Protein AF-A0A0R2ZHR4-F1 (afdb_monomer)

pLDDT: mean 80.63, std 15.24, range [38.97, 95.94]

Secondary structure (DSSP, 8-state):
-------TTTS-----PPPTTHHHHHHHHHHHTTS-HHHHHHHHHHHHHHHHHHHHHHHHHHHHHHS---------

Structure (mmCIF, N/CA/C/O backbone):
data_AF-A0A0R2ZHR4-F1
#
_entry.id   AF-A0A0R2ZHR4-F1
#
loop_
_atom_site.group_PDB
_atom_site.id
_atom_site.type_symbol
_atom_site.label_atom_id
_atom_site.label_alt_id
_atom_site.label_comp_id
_atom_site.label_asym_id
_atom_site.label_entity_id
_atom_site.label_seq_id
_atom_site.pdbx_PDB_ins_code
_atom_site.Cartn_x
_atom_site.Cartn_y
_atom_site.Cartn_z
_atom_site.occupancy
_atom_site.B_iso_or_equiv
_atom_site.auth_seq_id
_atom_site.auth_comp_id
_atom_site.auth_asym_id
_atom_site.auth_atom_id
_atom_site.pdbx_PDB_model_num
ATOM 1 N N . MET A 1 1 ? -1.998 30.950 -4.848 1.00 38.97 1 MET A N 1
ATOM 2 C CA . MET A 1 1 ? -2.197 29.544 -4.442 1.00 38.97 1 MET A CA 1
ATOM 3 C C . MET A 1 1 ? -1.317 28.683 -5.330 1.00 38.97 1 MET A C 1
ATOM 5 O O . MET A 1 1 ? -1.681 28.437 -6.470 1.00 38.97 1 MET A O 1
ATOM 9 N N . THR A 1 2 ? -0.112 28.342 -4.881 1.00 40.69 2 THR A N 1
ATOM 10 C CA . THR A 1 2 ? 0.794 27.471 -5.637 1.00 40.69 2 THR A CA 1
ATOM 11 C C . THR A 1 2 ? 0.338 26.034 -5.437 1.00 40.69 2 THR A C 1
ATOM 13 O O . THR A 1 2 ? 0.483 25.463 -4.359 1.00 40.69 2 THR A O 1
ATOM 16 N N . THR A 1 3 ? -0.280 25.457 -6.464 1.00 51.66 3 THR A N 1
ATOM 17 C CA . THR A 1 3 ? -0.487 24.015 -6.550 1.00 51.66 3 THR A CA 1
ATOM 18 C C . THR A 1 3 ? 0.891 23.369 -6.518 1.00 51.66 3 THR A C 1
ATOM 20 O O . THR A 1 3 ? 1.662 23.475 -7.470 1.00 51.66 3 THR A O 1
ATOM 23 N N . ASN A 1 4 ? 1.236 22.763 -5.381 1.00 53.31 4 ASN A N 1
ATOM 24 C CA . ASN A 1 4 ? 2.455 21.984 -5.214 1.00 53.31 4 ASN A CA 1
ATOM 25 C C . ASN A 1 4 ? 2.308 20.727 -6.082 1.00 53.31 4 ASN A C 1
ATOM 27 O O . ASN A 1 4 ? 1.884 19.676 -5.602 1.00 53.31 4 ASN A O 1
ATOM 31 N N . GLN A 1 5 ? 2.542 20.889 -7.387 1.00 55.03 5 GLN A N 1
ATOM 32 C CA . GLN A 1 5 ? 2.645 19.806 -8.354 1.00 55.03 5 GLN A CA 1
ATOM 33 C C . GLN A 1 5 ? 3.641 18.817 -7.766 1.00 55.03 5 GLN A C 1
ATOM 35 O O . GLN A 1 5 ? 4.813 19.143 -7.590 1.00 55.03 5 GLN A O 1
ATOM 40 N N . TYR A 1 6 ? 3.145 17.647 -7.373 1.00 57.81 6 TYR A N 1
ATOM 41 C CA . TYR A 1 6 ? 3.952 16.585 -6.795 1.00 57.81 6 TYR A CA 1
ATOM 42 C C . TYR A 1 6 ? 4.803 16.000 -7.927 1.00 57.81 6 TYR A C 1
ATOM 44 O O . TYR A 1 6 ? 4.450 14.991 -8.537 1.00 57.81 6 TYR A O 1
ATOM 52 N N . ASP A 1 7 ? 5.877 16.698 -8.292 1.00 67.12 7 ASP A N 1
ATOM 53 C CA . ASP A 1 7 ? 6.799 16.220 -9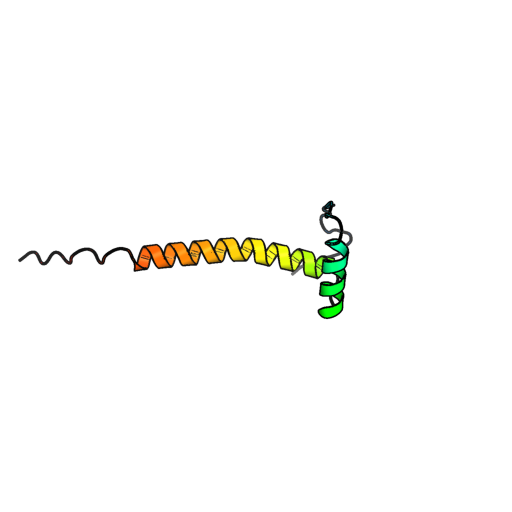.305 1.00 67.12 7 ASP A CA 1
ATOM 54 C C . ASP A 1 7 ? 7.571 15.044 -8.703 1.00 67.12 7 ASP A C 1
ATOM 56 O O . ASP A 1 7 ? 8.303 15.170 -7.720 1.00 67.12 7 ASP A O 1
ATOM 60 N N . SER A 1 8 ? 7.401 13.867 -9.304 1.00 68.69 8 SER A N 1
ATOM 61 C CA . SER A 1 8 ? 8.125 12.658 -8.904 1.00 68.69 8 SER A CA 1
ATOM 62 C C . SER A 1 8 ? 9.646 12.846 -8.984 1.00 68.69 8 SER A C 1
ATOM 64 O O . SER A 1 8 ? 10.395 12.087 -8.368 1.00 68.69 8 SER A O 1
ATOM 66 N N . ARG A 1 9 ? 10.121 13.858 -9.724 1.00 70.50 9 ARG A N 1
ATOM 67 C CA . ARG A 1 9 ? 11.538 14.228 -9.820 1.00 70.50 9 ARG A CA 1
ATOM 68 C C . ARG A 1 9 ? 12.057 14.989 -8.603 1.00 70.50 9 ARG A C 1
ATOM 70 O O . ARG A 1 9 ? 13.248 14.880 -8.326 1.00 70.50 9 ARG A O 1
ATOM 77 N N . THR A 1 10 ? 11.194 15.709 -7.886 1.00 72.50 10 THR A N 1
ATOM 78 C CA . THR A 1 10 ? 11.547 16.459 -6.668 1.00 72.50 10 THR A CA 1
ATOM 79 C C . THR A 1 10 ? 11.147 15.735 -5.384 1.00 72.50 10 THR A C 1
ATOM 81 O O . THR A 1 10 ? 11.383 16.252 -4.299 1.00 72.50 10 THR A O 1
ATOM 84 N N . ALA A 1 11 ? 10.517 14.562 -5.488 1.00 77.94 11 ALA A N 1
ATOM 85 C CA . ALA A 1 11 ? 10.112 13.772 -4.334 1.00 77.94 11 ALA A CA 1
ATOM 86 C C . ALA A 1 11 ? 11.318 13.133 -3.623 1.00 77.94 11 ALA A C 1
ATOM 88 O O . ALA A 1 11 ? 12.255 12.652 -4.271 1.00 77.94 11 ALA A O 1
ATOM 89 N N . ASP A 1 12 ? 11.250 13.076 -2.291 1.00 84.31 12 ASP A N 1
ATOM 90 C CA . ASP A 1 12 ? 12.228 12.371 -1.466 1.00 84.31 12 ASP A CA 1
ATOM 91 C C . ASP A 1 12 ? 12.268 10.883 -1.819 1.00 84.31 12 ASP A C 1
ATOM 93 O O . ASP A 1 12 ? 11.239 10.209 -1.936 1.00 84.31 12 ASP A O 1
ATOM 97 N N . LYS A 1 13 ? 13.483 10.358 -1.997 1.00 87.88 13 LYS A N 1
ATOM 98 C CA . LYS A 1 13 ? 13.711 8.970 -2.403 1.00 87.88 13 LYS A CA 1
ATOM 99 C C . LYS A 1 13 ? 14.201 8.156 -1.221 1.00 87.88 13 LYS A C 1
ATOM 101 O O . LYS A 1 13 ? 15.172 8.517 -0.565 1.00 87.88 13 LYS A O 1
ATOM 106 N N . PHE A 1 14 ? 13.575 7.006 -1.015 1.00 87.69 14 PHE A N 1
ATOM 107 C CA . PHE A 1 14 ? 13.957 6.046 0.009 1.00 87.69 14 PHE A CA 1
ATOM 108 C C . PHE A 1 14 ? 14.109 4.661 -0.624 1.00 87.69 14 PHE A C 1
ATOM 110 O O . PHE A 1 14 ? 13.178 4.154 -1.249 1.00 87.69 14 PHE A O 1
ATOM 117 N N . VAL A 1 15 ? 15.297 4.059 -0.509 1.00 91.38 15 VAL A N 1
ATOM 118 C CA . VAL A 1 15 ? 15.592 2.740 -1.091 1.00 91.38 15 VAL A CA 1
ATOM 119 C C . VAL A 1 15 ? 15.417 1.669 -0.021 1.00 91.38 15 VAL A C 1
ATOM 121 O O . VAL A 1 15 ? 16.151 1.643 0.963 1.00 91.38 15 VAL A O 1
ATOM 124 N N . VAL A 1 16 ? 14.471 0.756 -0.241 1.00 90.88 16 VAL A N 1
ATOM 125 C CA . VAL A 1 16 ? 14.160 -0.348 0.679 1.00 90.88 16 VAL A CA 1
ATOM 126 C C . VAL A 1 16 ? 14.630 -1.670 0.090 1.00 90.88 16 VAL A C 1
ATOM 128 O O . VAL A 1 16 ? 14.383 -1.962 -1.080 1.00 90.88 16 VAL A O 1
ATOM 131 N N . ARG A 1 17 ? 15.279 -2.498 0.913 1.00 95.12 17 ARG A N 1
ATOM 132 C CA . ARG A 1 17 ? 15.568 -3.895 0.573 1.00 95.12 17 ARG A CA 1
ATOM 133 C C . ARG A 1 17 ? 14.389 -4.754 1.009 1.00 95.12 17 ARG A C 1
ATOM 135 O O . ARG A 1 17 ? 14.077 -4.809 2.193 1.00 95.12 17 ARG A O 1
ATOM 142 N N . LEU A 1 18 ? 13.742 -5.397 0.045 1.00 93.62 18 LEU A N 1
ATOM 143 C CA . LEU A 1 18 ? 12.616 -6.287 0.299 1.00 93.62 18 LEU A CA 1
ATOM 144 C C . LEU A 1 18 ? 13.111 -7.739 0.398 1.00 93.62 18 LEU A C 1
ATOM 146 O O . LEU A 1 18 ? 14.053 -8.101 -0.314 1.00 93.62 18 LEU A O 1
ATOM 150 N N . PRO A 1 19 ? 12.494 -8.574 1.249 1.00 95.00 19 PRO A N 1
ATOM 151 C CA . PRO A 1 19 ? 12.708 -10.014 1.220 1.00 95.00 19 PRO A CA 1
ATOM 152 C C . PRO A 1 19 ? 12.273 -10.608 -0.128 1.00 95.00 19 PRO A C 1
ATOM 154 O O . PRO A 1 19 ? 11.518 -9.997 -0.891 1.00 95.00 19 PRO A O 1
ATOM 157 N N . ALA A 1 20 ? 12.760 -11.815 -0.420 1.00 94.88 20 ALA A N 1
ATOM 158 C CA . ALA A 1 20 ? 12.398 -12.537 -1.634 1.00 94.88 20 ALA A CA 1
ATOM 159 C C . ALA A 1 20 ? 10.869 -12.705 -1.742 1.00 94.88 20 ALA A C 1
ATOM 161 O O . ALA A 1 20 ? 10.197 -12.952 -0.746 1.00 94.88 20 ALA A O 1
ATOM 162 N N . GLY A 1 21 ? 10.325 -12.545 -2.950 1.00 94.81 21 GLY A N 1
ATOM 163 C CA . GLY A 1 21 ? 8.887 -12.673 -3.230 1.00 94.81 21 GLY A CA 1
ATOM 164 C C . GLY A 1 21 ? 8.069 -11.401 -2.988 1.00 94.81 21 GLY A C 1
ATOM 165 O O . GLY A 1 21 ? 7.254 -11.049 -3.833 1.00 94.81 21 GLY A O 1
ATOM 166 N N . LEU A 1 22 ? 8.367 -10.623 -1.940 1.00 94.06 22 LEU A N 1
ATOM 167 C CA . LEU A 1 22 ? 7.509 -9.49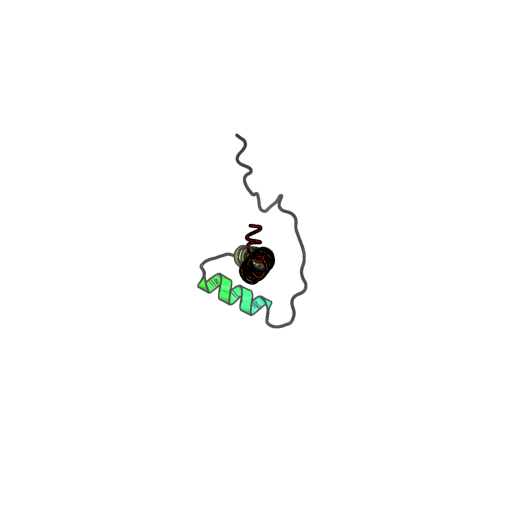7 -1.538 1.00 94.06 22 LEU A CA 1
ATOM 168 C C . LEU A 1 22 ? 7.348 -8.417 -2.622 1.00 94.06 22 LEU A C 1
ATOM 170 O O . LEU A 1 22 ? 6.296 -7.797 -2.746 1.00 94.06 22 LEU A O 1
ATOM 174 N N . ARG A 1 23 ? 8.380 -8.183 -3.440 1.00 94.56 23 ARG A N 1
ATOM 175 C CA . ARG A 1 23 ? 8.276 -7.246 -4.570 1.00 94.56 23 ARG A CA 1
ATOM 176 C C . ARG A 1 23 ? 7.240 -7.706 -5.603 1.00 94.56 23 ARG A C 1
ATOM 178 O O . ARG A 1 23 ? 6.504 -6.866 -6.109 1.00 94.56 23 ARG A O 1
ATOM 185 N N . ALA A 1 24 ? 7.202 -9.004 -5.902 1.00 95.94 24 ALA A N 1
ATOM 186 C CA . ALA A 1 24 ? 6.265 -9.573 -6.865 1.00 95.94 24 ALA A CA 1
ATOM 187 C C . ALA A 1 24 ? 4.825 -9.504 -6.336 1.00 95.94 24 ALA A C 1
ATOM 189 O O . ALA A 1 24 ? 3.914 -9.173 -7.088 1.00 95.94 24 ALA A O 1
ATOM 190 N N . ASP A 1 25 ? 4.631 -9.708 -5.030 1.00 95.00 25 ASP A N 1
ATOM 191 C CA . ASP A 1 25 ? 3.319 -9.549 -4.393 1.00 95.00 25 ASP A CA 1
ATOM 192 C C . ASP A 1 25 ? 2.813 -8.100 -4.494 1.00 95.00 25 ASP A C 1
ATOM 194 O O . ASP A 1 25 ? 1.649 -7.856 -4.817 1.00 95.00 25 ASP A O 1
ATOM 198 N N . ILE A 1 26 ? 3.700 -7.117 -4.278 1.00 94.25 26 ILE A N 1
ATOM 199 C CA . ILE A 1 26 ? 3.373 -5.690 -4.443 1.00 94.25 26 ILE A CA 1
ATOM 200 C C . ILE A 1 26 ? 3.024 -5.376 -5.902 1.00 94.25 26 ILE A C 1
ATOM 202 O O . ILE A 1 26 ? 2.097 -4.609 -6.158 1.00 94.25 26 ILE A O 1
ATOM 206 N N . GLU A 1 27 ? 3.749 -5.953 -6.859 1.00 95.19 27 GLU A N 1
ATOM 207 C CA . GLU A 1 27 ? 3.480 -5.785 -8.288 1.00 95.19 27 GLU A CA 1
ATOM 208 C C . GLU A 1 27 ? 2.116 -6.365 -8.684 1.00 95.19 27 GLU A C 1
ATOM 210 O O . GLU A 1 27 ? 1.330 -5.688 -9.347 1.00 95.19 27 GLU A O 1
ATOM 215 N N . ALA A 1 28 ? 1.782 -7.567 -8.211 1.00 95.81 28 ALA A N 1
ATOM 216 C CA . ALA A 1 28 ? 0.474 -8.174 -8.436 1.00 95.81 28 ALA A CA 1
ATOM 217 C C . ALA A 1 28 ? -0.664 -7.315 -7.854 1.00 95.81 28 ALA A C 1
ATOM 219 O O . ALA A 1 28 ? -1.662 -7.071 -8.534 1.00 95.81 28 ALA A O 1
ATOM 220 N N . ALA A 1 29 ? -0.494 -6.797 -6.633 1.00 94.25 29 ALA A N 1
ATOM 221 C CA . ALA A 1 29 ? -1.464 -5.899 -6.005 1.00 94.25 29 ALA A CA 1
ATOM 222 C C . ALA A 1 29 ? -1.613 -4.567 -6.761 1.00 94.25 29 ALA A C 1
ATOM 224 O O . ALA A 1 29 ? -2.717 -4.037 -6.879 1.00 94.25 29 ALA A O 1
ATOM 225 N N . ALA A 1 30 ? -0.512 -4.031 -7.289 1.00 95.38 30 ALA A N 1
ATOM 226 C CA . ALA A 1 30 ? -0.505 -2.815 -8.094 1.00 95.38 30 ALA A CA 1
ATOM 227 C C . ALA A 1 30 ? -1.264 -3.003 -9.415 1.00 95.38 30 ALA A C 1
ATOM 229 O O . ALA A 1 30 ? -2.111 -2.174 -9.749 1.00 95.38 30 ALA A O 1
ATOM 230 N N . ASN A 1 31 ? -1.030 -4.126 -10.100 1.00 95.25 31 ASN A N 1
ATOM 231 C CA . ASN A 1 31 ? -1.734 -4.487 -11.331 1.00 95.25 31 ASN A CA 1
ATOM 232 C C . ASN A 1 31 ? -3.235 -4.695 -11.090 1.00 95.25 31 ASN A C 1
ATOM 234 O O . ASN A 1 31 ? -4.049 -4.188 -11.851 1.00 95.25 31 ASN A O 1
ATOM 238 N N . ALA A 1 32 ? -3.614 -5.382 -10.009 1.00 93.88 32 ALA A N 1
ATOM 239 C CA . ALA A 1 32 ? -5.021 -5.608 -9.669 1.00 93.88 32 ALA A CA 1
ATOM 240 C C . ALA A 1 32 ? -5.784 -4.315 -9.318 1.00 93.88 32 ALA A C 1
ATOM 242 O O . ALA A 1 32 ? -7.008 -4.277 -9.418 1.00 93.88 32 ALA A O 1
ATOM 243 N N . ALA A 1 33 ? -5.073 -3.273 -8.881 1.00 91.50 33 ALA A N 1
ATOM 244 C CA . ALA A 1 33 ? -5.646 -1.994 -8.475 1.00 91.50 33 ALA A CA 1
ATOM 245 C C . ALA A 1 33 ? -5.466 -0.874 -9.518 1.00 91.50 33 ALA A C 1
ATOM 247 O O . ALA A 1 33 ? -5.743 0.281 -9.186 1.00 91.50 33 ALA A O 1
ATOM 248 N N . ASP A 1 34 ? -4.958 -1.184 -10.721 1.00 92.88 34 ASP A N 1
ATOM 249 C CA . ASP A 1 34 ? -4.613 -0.215 -11.777 1.00 92.88 34 ASP A CA 1
ATOM 250 C C . ASP A 1 34 ? -3.783 0.973 -11.251 1.00 92.88 34 ASP A C 1
ATOM 252 O O . ASP A 1 34 ? -4.040 2.152 -11.524 1.00 92.88 34 ASP A O 1
ATOM 256 N N . ARG A 1 35 ? -2.779 0.671 -10.420 1.00 92.25 35 ARG A N 1
ATOM 257 C CA . ARG A 1 35 ? -1.954 1.665 -9.721 1.00 92.25 35 ARG A CA 1
ATOM 258 C C . ARG A 1 35 ? -0.471 1.372 -9.858 1.00 92.25 35 ARG A C 1
ATOM 260 O O . ARG A 1 35 ? -0.053 0.249 -10.093 1.00 92.25 35 ARG A O 1
ATOM 267 N N . SER A 1 36 ? 0.360 2.396 -9.653 1.00 93.44 36 SER A N 1
ATOM 268 C CA . SER A 1 36 ? 1.808 2.185 -9.566 1.00 93.44 36 SER A CA 1
ATOM 269 C C . SER A 1 36 ? 2.173 1.447 -8.273 1.00 93.44 36 SER A C 1
ATOM 271 O O . SER A 1 36 ? 1.560 1.680 -7.226 1.00 93.44 36 SER A O 1
ATOM 273 N N . MET A 1 37 ? 3.234 0.634 -8.304 1.00 93.38 37 MET A N 1
ATOM 274 C CA . MET A 1 37 ? 3.786 0.005 -7.093 1.00 93.38 37 MET A CA 1
ATOM 275 C C . MET A 1 37 ? 4.094 1.031 -5.993 1.00 93.38 37 MET A C 1
ATOM 277 O O . MET A 1 37 ? 3.863 0.764 -4.817 1.00 93.38 37 MET A O 1
ATOM 281 N N . ASN A 1 38 ? 4.564 2.229 -6.363 1.00 91.94 38 ASN A N 1
ATOM 282 C CA . ASN A 1 38 ? 4.810 3.308 -5.407 1.00 91.94 38 ASN A CA 1
ATOM 283 C C . ASN A 1 38 ? 3.514 3.766 -4.721 1.00 91.94 38 ASN A C 1
ATOM 285 O O . ASN A 1 38 ? 3.491 3.956 -3.510 1.00 91.94 38 ASN A O 1
ATOM 289 N N . SER A 1 39 ? 2.417 3.902 -5.472 1.00 92.19 39 SER A N 1
ATOM 290 C CA . SER A 1 39 ? 1.111 4.271 -4.915 1.00 92.19 39 SER A CA 1
ATOM 291 C C . SER A 1 39 ? 0.608 3.232 -3.913 1.00 92.19 39 SER A C 1
ATOM 293 O O . SER A 1 39 ? 0.120 3.613 -2.850 1.00 92.19 39 SER A O 1
ATOM 295 N N . VAL A 1 40 ? 0.769 1.939 -4.219 1.00 94.12 40 VAL A N 1
ATOM 296 C CA . VAL A 1 40 ? 0.426 0.843 -3.296 1.00 94.12 40 VAL A CA 1
ATOM 297 C C . VAL A 1 40 ? 1.291 0.902 -2.039 1.00 94.12 40 VAL A C 1
ATOM 299 O O . VAL A 1 40 ? 0.766 0.859 -0.928 1.00 94.12 40 VAL A O 1
ATOM 302 N N . PHE A 1 41 ? 2.602 1.077 -2.200 1.00 92.62 41 PHE A N 1
ATOM 303 C CA . PHE A 1 41 ? 3.547 1.141 -1.088 1.00 92.62 41 PHE A CA 1
ATOM 304 C C . PHE A 1 41 ? 3.258 2.320 -0.145 1.00 92.62 41 PHE A C 1
ATOM 306 O O . PHE A 1 41 ? 3.153 2.144 1.069 1.00 92.62 41 PHE A O 1
ATOM 313 N N . VAL A 1 42 ? 3.043 3.518 -0.700 1.00 90.94 42 VAL A N 1
ATOM 314 C CA . VAL A 1 42 ? 2.678 4.716 0.073 1.00 90.94 42 VAL A CA 1
ATOM 315 C C . VAL A 1 42 ? 1.343 4.520 0.792 1.00 90.94 42 VAL A C 1
ATOM 317 O O . VAL A 1 42 ? 1.210 4.900 1.955 1.00 90.94 42 VAL A O 1
ATOM 320 N N . GLN A 1 43 ? 0.351 3.923 0.127 1.00 91.81 43 GLN A N 1
ATOM 321 C CA . GLN A 1 43 ? -0.949 3.654 0.737 1.00 91.81 43 GLN A CA 1
ATOM 322 C C . GLN A 1 43 ? -0.838 2.664 1.902 1.00 91.81 43 GLN A C 1
ATOM 324 O O . GLN A 1 43 ? -1.425 2.916 2.953 1.00 91.81 43 GLN A O 1
ATOM 329 N N . ALA A 1 44 ? -0.061 1.591 1.750 1.00 91.12 44 ALA A N 1
ATOM 330 C CA . ALA A 1 44 ? 0.168 0.615 2.811 1.00 91.12 44 ALA A CA 1
ATOM 331 C C . ALA A 1 44 ? 0.841 1.252 4.039 1.00 91.12 44 ALA A C 1
ATOM 333 O O . ALA A 1 44 ? 0.392 1.038 5.163 1.00 91.12 44 ALA A O 1
ATOM 334 N N . ILE A 1 45 ? 1.858 2.100 3.836 1.00 92.00 45 ILE A N 1
ATOM 335 C CA . ILE A 1 45 ? 2.524 2.817 4.937 1.00 92.00 45 ILE A CA 1
ATOM 336 C C . ILE A 1 45 ? 1.556 3.771 5.640 1.00 92.00 45 ILE A C 1
ATOM 338 O O . ILE A 1 45 ? 1.507 3.787 6.867 1.00 92.00 45 ILE A O 1
ATOM 342 N N . ARG A 1 46 ? 0.760 4.543 4.889 1.00 90.50 46 ARG A N 1
ATOM 343 C CA . ARG A 1 46 ? -0.251 5.431 5.487 1.00 90.50 46 ARG A CA 1
ATOM 344 C C . ARG A 1 46 ? -1.254 4.644 6.317 1.00 90.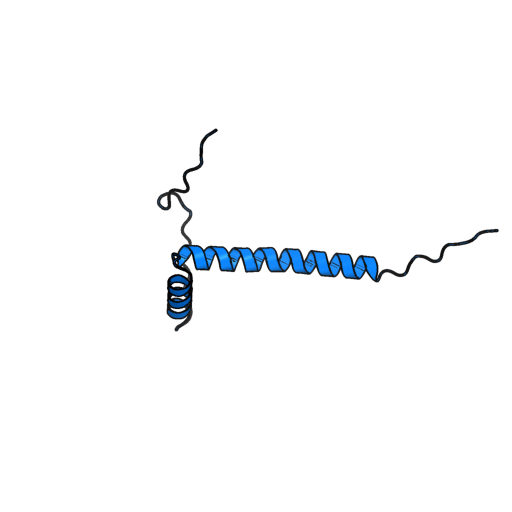50 46 ARG A C 1
ATOM 346 O O . ARG A 1 46 ? -1.496 4.998 7.459 1.00 90.50 46 ARG A O 1
ATOM 353 N N . GLN A 1 47 ? -1.769 3.537 5.787 1.00 89.44 47 GLN A N 1
ATOM 354 C CA . GLN A 1 47 ? -2.693 2.674 6.523 1.00 89.44 47 GLN A CA 1
ATOM 355 C C . GLN A 1 47 ? -2.063 2.080 7.783 1.00 89.44 47 GLN A C 1
ATOM 357 O O . GLN A 1 47 ? -2.741 1.993 8.804 1.00 89.44 47 GLN A O 1
ATOM 362 N N . TYR A 1 48 ? -0.785 1.704 7.731 1.00 88.75 48 TYR A N 1
ATOM 363 C CA . TYR A 1 48 ? -0.056 1.236 8.903 1.00 88.75 48 TYR A CA 1
ATOM 364 C C . TYR A 1 48 ? 0.043 2.334 9.973 1.00 88.75 48 TYR A C 1
ATOM 366 O O . TYR A 1 48 ? -0.342 2.101 11.116 1.00 88.75 48 TYR A O 1
ATOM 374 N N . LEU A 1 49 ? 0.470 3.546 9.604 1.00 87.00 49 LEU A N 1
ATOM 375 C CA . LEU A 1 49 ? 0.597 4.680 10.531 1.00 87.00 49 LEU A CA 1
ATOM 376 C C . LEU A 1 49 ? -0.762 5.141 11.090 1.00 87.00 49 LEU A C 1
ATOM 378 O O . LEU A 1 49 ? -0.913 5.322 12.299 1.00 87.00 49 LEU A O 1
ATOM 382 N N . ASP A 1 50 ? -1.768 5.278 10.228 1.00 86.81 50 ASP A N 1
ATOM 383 C CA . ASP A 1 50 ? -3.121 5.702 10.602 1.00 86.81 50 ASP A CA 1
ATOM 384 C C . ASP A 1 50 ? -3.834 4.638 11.442 1.00 86.81 50 ASP A C 1
ATOM 386 O O . ASP A 1 50 ? -4.603 4.960 12.349 1.00 86.81 50 ASP A O 1
ATOM 390 N N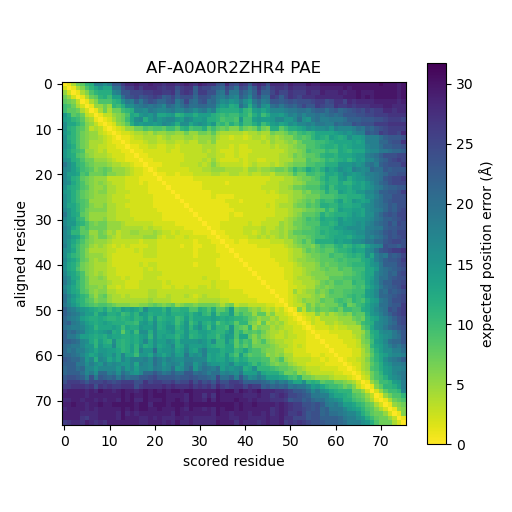 . GLY A 1 51 ? -3.599 3.360 11.135 1.00 75.81 51 GLY A N 1
ATOM 391 C CA . GLY A 1 51 ? -4.147 2.227 11.870 1.00 75.81 51 GLY A CA 1
ATOM 392 C C . GLY A 1 51 ? -3.688 2.223 13.323 1.00 75.81 51 GLY A C 1
ATOM 393 O O . GLY A 1 51 ? -4.523 2.058 14.209 1.00 75.81 51 GLY A O 1
ATOM 394 N N . GLN A 1 52 ? -2.403 2.489 13.568 1.00 74.31 52 GLN A N 1
ATOM 395 C CA . GLN A 1 52 ? -1.865 2.622 14.925 1.00 74.31 52 GLN A CA 1
ATOM 396 C C . GLN A 1 52 ? -2.544 3.765 15.687 1.00 74.31 52 GLN A C 1
ATOM 398 O O . GLN A 1 52 ? -3.013 3.568 16.804 1.00 74.31 52 GLN A O 1
ATOM 403 N N . ASN A 1 53 ? -2.686 4.934 15.058 1.00 74.75 53 ASN A N 1
ATOM 404 C CA . ASN A 1 53 ? -3.322 6.089 15.692 1.00 74.75 53 ASN A CA 1
ATOM 405 C C . ASN A 1 53 ? -4.802 5.820 16.021 1.00 74.75 53 ASN A C 1
ATOM 407 O O . ASN A 1 53 ? -5.260 6.044 17.141 1.00 74.75 53 ASN A O 1
ATOM 411 N N . ARG A 1 54 ? -5.547 5.243 15.070 1.00 75.38 54 ARG A N 1
ATOM 412 C CA . ARG A 1 54 ? -6.954 4.882 15.286 1.00 75.38 54 ARG A CA 1
ATOM 413 C C . ARG A 1 54 ? -7.110 3.840 16.391 1.00 75.38 54 ARG A C 1
ATOM 415 O O . ARG A 1 54 ? -8.054 3.929 17.168 1.00 75.38 54 ARG A O 1
ATOM 422 N N . GLN A 1 55 ? -6.214 2.860 16.460 1.00 77.06 55 GLN A N 1
ATOM 423 C CA . GLN A 1 55 ? -6.272 1.814 17.475 1.00 77.06 55 GLN A CA 1
ATOM 424 C C . GLN A 1 55 ? -6.016 2.384 18.876 1.00 77.06 55 GLN A C 1
ATOM 426 O O . GLN A 1 55 ? -6.772 2.060 19.787 1.00 77.06 55 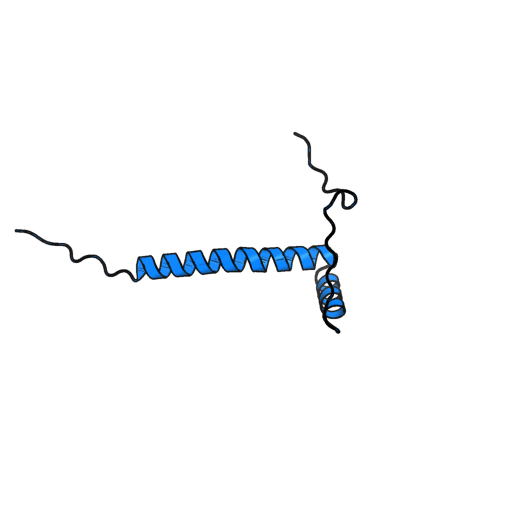GLN A O 1
ATOM 431 N N . THR A 1 56 ? -5.056 3.301 19.027 1.00 79.00 56 THR A N 1
ATOM 432 C CA . THR A 1 56 ? -4.839 4.039 20.283 1.00 79.00 56 THR A CA 1
ATOM 433 C C . THR A 1 56 ? -6.080 4.825 20.698 1.00 79.00 56 THR A C 1
ATOM 435 O O . THR A 1 56 ? -6.558 4.656 21.813 1.00 79.00 56 THR A O 1
ATOM 438 N N . LEU A 1 57 ? -6.675 5.603 19.787 1.00 81.31 57 LEU A N 1
ATOM 439 C CA . LEU A 1 57 ? -7.877 6.388 20.095 1.00 81.31 57 LEU A CA 1
ATOM 440 C C . LEU A 1 57 ? -9.070 5.515 20.509 1.00 81.31 57 LEU A C 1
ATOM 442 O O . 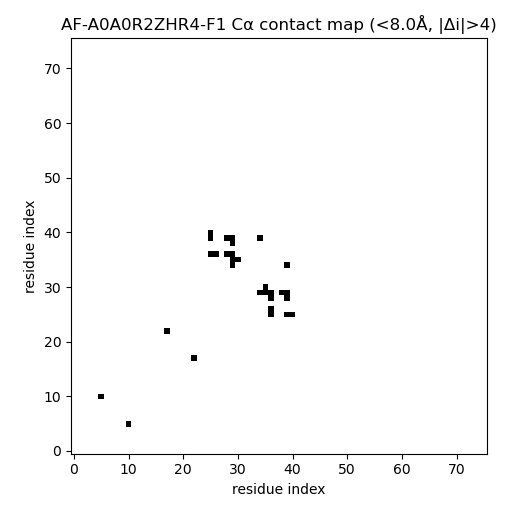LEU A 1 57 ? -9.840 5.893 21.389 1.00 81.31 57 LEU A O 1
ATOM 446 N N . LEU A 1 58 ? -9.233 4.345 19.885 1.00 82.69 58 LEU A N 1
ATOM 447 C CA . LEU A 1 58 ? -10.280 3.396 20.260 1.00 82.69 58 LEU A CA 1
ATOM 448 C C . LEU A 1 58 ? -10.021 2.783 21.639 1.00 82.69 58 LEU A C 1
ATOM 450 O O . LEU A 1 58 ? -10.964 2.650 22.416 1.00 82.69 58 LEU A O 1
ATOM 454 N N . LEU A 1 59 ? -8.771 2.434 21.952 1.00 85.69 59 LEU A N 1
ATOM 455 C CA . LEU A 1 59 ? -8.387 1.927 23.271 1.00 85.69 59 LEU A CA 1
ATOM 456 C C . LEU A 1 59 ? -8.599 2.987 24.361 1.00 85.69 59 LEU A C 1
ATOM 458 O O . LEU A 1 59 ? -9.160 2.663 25.404 1.00 85.69 59 LEU A O 1
ATOM 462 N N . ASP A 1 60 ? -8.251 4.245 24.098 1.00 85.00 60 ASP A N 1
ATOM 463 C CA . ASP A 1 60 ? -8.468 5.362 25.025 1.00 85.00 60 ASP A CA 1
ATOM 464 C C . ASP A 1 60 ? -9.960 5.647 25.239 1.00 85.00 60 ASP A C 1
ATOM 466 O O . ASP A 1 60 ? -10.406 5.856 26.372 1.00 85.00 60 ASP A O 1
ATOM 470 N N . ALA A 1 61 ? -10.762 5.615 24.170 1.00 84.56 61 ALA A N 1
ATOM 471 C CA . ALA A 1 61 ? -12.212 5.765 24.260 1.00 84.56 61 ALA A CA 1
ATOM 472 C C . ALA A 1 61 ? -12.851 4.608 25.047 1.00 84.56 61 ALA A C 1
ATOM 474 O O . ALA A 1 61 ? -13.715 4.843 25.893 1.00 84.56 61 ALA A O 1
ATOM 475 N N . LEU A 1 62 ? -12.398 3.370 24.819 1.00 86.12 62 LEU A N 1
ATOM 476 C CA . LEU A 1 62 ? -12.830 2.189 25.572 1.00 86.12 62 LEU A CA 1
ATOM 477 C C . LEU A 1 62 ? -12.437 2.288 27.050 1.00 86.12 62 LEU A C 1
ATOM 479 O O . LEU A 1 62 ? -13.271 2.022 27.910 1.00 86.12 62 LEU A O 1
ATOM 483 N N . ALA A 1 63 ? -11.207 2.706 27.358 1.00 84.81 63 ALA A N 1
ATOM 484 C CA . ALA A 1 63 ? -10.743 2.902 28.731 1.00 84.81 63 ALA A CA 1
ATOM 485 C C . ALA A 1 63 ? -11.537 4.005 29.447 1.00 84.81 63 ALA A C 1
ATOM 487 O O . ALA A 1 63 ? -11.919 3.841 30.604 1.00 84.81 63 ALA A O 1
ATOM 488 N N . SER A 1 64 ? -11.853 5.093 28.742 1.00 83.12 64 SER A N 1
ATOM 489 C CA . SER A 1 64 ? -12.677 6.188 29.264 1.00 83.12 64 SER A CA 1
ATOM 490 C C . SER A 1 64 ? -14.128 5.763 29.506 1.00 83.12 64 SER A C 1
ATOM 492 O O . SER A 1 64 ? -14.734 6.195 30.480 1.00 83.12 64 SER A O 1
ATOM 494 N N . ALA A 1 65 ? -14.688 4.905 28.648 1.00 80.31 65 ALA A N 1
ATOM 495 C CA . ALA A 1 65 ? -16.045 4.377 28.802 1.00 80.31 65 ALA A CA 1
ATOM 496 C C . ALA A 1 65 ? -16.144 3.278 29.874 1.00 80.31 65 ALA A C 1
ATOM 498 O O . ALA A 1 65 ? -17.185 3.130 30.510 1.00 80.31 65 ALA A O 1
ATOM 499 N N . ALA A 1 66 ? -15.071 2.506 30.070 1.00 78.19 66 ALA A N 1
ATOM 500 C CA . ALA A 1 66 ? -14.966 1.487 31.111 1.00 78.19 66 ALA A CA 1
ATOM 501 C C . ALA A 1 66 ? -14.554 2.057 32.477 1.00 78.19 66 ALA A C 1
ATOM 503 O O . ALA A 1 66 ? -14.634 1.340 33.477 1.00 78.19 66 ALA A O 1
ATOM 504 N N . ALA A 1 67 ? -14.127 3.325 32.544 1.00 68.50 67 ALA A N 1
ATOM 505 C CA . ALA A 1 67 ? -13.922 4.007 33.811 1.00 68.50 67 ALA A CA 1
ATOM 506 C C . ALA A 1 67 ? -15.253 3.989 34.584 1.00 68.50 67 ALA A C 1
ATOM 508 O O . ALA A 1 67 ? -16.272 4.448 34.058 1.00 68.50 67 ALA A O 1
ATOM 509 N N . PRO A 1 68 ? -15.290 3.428 35.807 1.00 61.94 68 PRO A N 1
ATOM 510 C CA . PRO A 1 68 ? -16.525 3.352 36.562 1.00 61.94 68 PRO A CA 1
ATOM 511 C C . PRO A 1 68 ? -17.039 4.772 36.778 1.00 61.94 68 PRO A C 1
ATOM 513 O O . PRO A 1 68 ? -16.290 5.638 37.235 1.00 61.94 68 PRO A O 1
ATOM 516 N N . LEU A 1 69 ? -18.312 5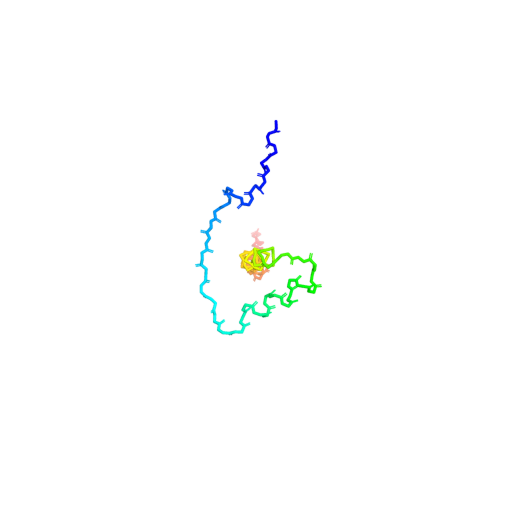.0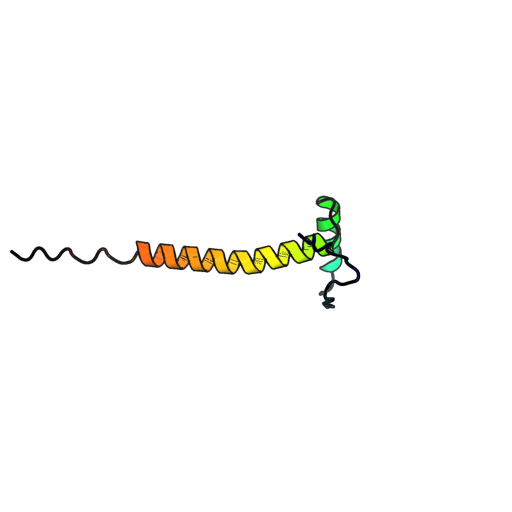00 36.431 1.00 57.53 69 LEU A N 1
ATOM 517 C CA . LEU A 1 69 ? -19.051 6.201 36.803 1.00 57.53 69 LEU A CA 1
ATOM 518 C C . LEU A 1 69 ? -18.766 6.448 38.283 1.00 57.53 69 LEU A C 1
ATOM 520 O O . LEU A 1 69 ? -19.151 5.633 39.125 1.00 57.53 69 LEU A O 1
ATOM 524 N N . ALA A 1 70 ? -18.016 7.513 38.576 1.00 58.78 70 ALA A N 1
ATOM 525 C CA . ALA A 1 70 ? -17.689 7.881 39.942 1.00 58.78 70 ALA A CA 1
ATOM 526 C C . ALA A 1 70 ? -18.991 7.850 40.756 1.00 58.78 70 ALA A C 1
ATOM 528 O O . ALA A 1 70 ? -20.003 8.369 40.267 1.00 58.78 70 ALA A O 1
ATOM 529 N N . PRO A 1 71 ? -19.014 7.211 41.941 1.00 53.06 71 PRO A N 1
ATOM 530 C CA . PRO A 1 71 ? -20.233 7.137 42.723 1.00 53.06 71 PRO A CA 1
ATOM 531 C C . PRO A 1 71 ? -20.698 8.568 42.963 1.00 53.06 71 PRO A C 1
ATOM 533 O O . PRO A 1 71 ? -19.975 9.379 43.546 1.00 53.06 71 PRO A O 1
ATOM 536 N N . VAL A 1 72 ? -21.884 8.886 42.445 1.00 56.50 72 VAL A N 1
ATOM 537 C CA . VAL A 1 72 ? -22.582 10.131 42.735 1.00 56.50 72 VAL A CA 1
ATOM 538 C C . VAL A 1 72 ? -22.720 10.206 44.251 1.00 56.50 72 VAL A C 1
ATOM 540 O O . VAL A 1 72 ? -23.534 9.513 44.855 1.00 56.50 72 VAL A O 1
ATOM 543 N N . SER A 1 73 ? -21.849 10.985 44.890 1.00 59.38 73 SER A N 1
ATOM 544 C CA . SER A 1 73 ? -21.932 11.230 46.321 1.00 59.38 73 SER A CA 1
ATOM 545 C C . SER A 1 73 ? -23.165 12.096 46.551 1.00 59.38 73 SER A C 1
ATOM 547 O O . SER A 1 73 ? -23.106 13.321 46.465 1.00 59.38 73 SER A O 1
ATOM 549 N N . SER A 1 74 ? -24.309 11.454 46.796 1.00 57.56 74 SER A N 1
ATOM 550 C CA . SER A 1 74 ? -25.460 12.097 47.424 1.00 57.56 74 SER A CA 1
ATOM 551 C C . SER A 1 74 ? -25.086 12.407 48.868 1.00 57.56 74 SER A C 1
ATOM 553 O O . SER A 1 74 ? -25.273 11.588 49.763 1.00 57.56 74 SER A O 1
ATOM 555 N N . SER A 1 75 ? -24.534 13.595 49.082 1.00 56.97 75 SER A N 1
ATOM 556 C CA . SER A 1 75 ? -24.348 14.159 50.415 1.00 56.97 75 SER A CA 1
ATOM 557 C C . SER A 1 75 ? -25.635 14.888 50.799 1.00 56.97 75 SER A C 1
ATOM 559 O O . SER A 1 75 ? -25.978 15.905 50.194 1.00 56.97 75 SER A O 1
ATOM 561 N N . ARG A 1 76 ? -26.366 14.297 51.744 1.00 53.59 76 ARG A N 1
ATOM 562 C CA . ARG A 1 76 ? -27.564 14.831 52.399 1.00 53.59 76 ARG A CA 1
ATOM 563 C C . ARG A 1 76 ? -27.176 15.600 53.656 1.00 53.59 76 ARG A C 1
ATOM 565 O O . ARG A 1 76 ? -26.151 15.214 54.261 1.00 53.59 76 ARG A O 1
#

Radius of gyration: 22.5 Å; Cα contacts (8 Å, |Δi|>4): 15; chains: 1; bounding box: 43×42×64 Å

Mean predicted aligned error: 11.8 Å

Foldseek 3Di: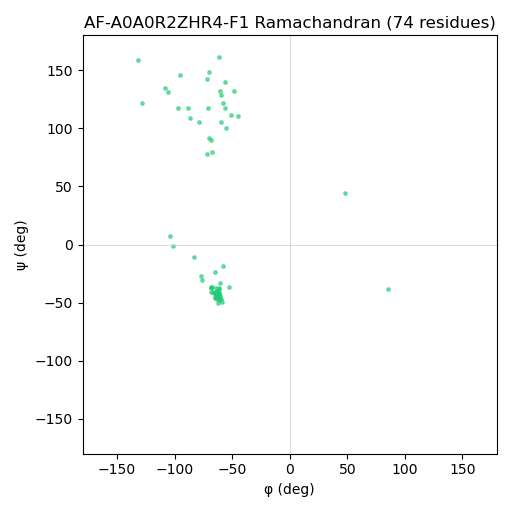
DDPPPPPPVPDDDDDDDDPPPPLVVLVVVCVVVVHDSVVSVVVVVCCVVVVVVVVVVVVVVVVVVPPPPDPPPPDD

InterPro domains:
  IPR005569 Arc-like DNA binding domain [PF03869] (8-49)
  IPR010985 Ribbon-helix-helix [SSF47598] (9-56)
  IPR013321 Arc-type ribbon-helix-helix [G3DSA:1.10.1220.10] (1-57)

Organism: NCBI:txid200450

Sequence (76 aa):
MTTNQYDSRTADKFVVRLPAGLRADIEAAANAADRSMNSVFVQAIRQYLDGQNRQTLLLDALASAAAPLAPVSSSR

Solvent-accessible surface area (backbone atoms only — not comparable to full-atom values): 4895 Å² total; per-residue (Å²): 135,83,78,79,73,84,47,80,87,79,51,89,84,80,91,79,90,72,63,89,66,54,63,58,54,44,48,52,55,10,63,76,63,80,45,52,51,65,57,48,51,54,50,52,51,49,49,53,58,51,47,54,54,52,51,51,53,50,52,51,51,48,52,61,69,67,47,73,78,71,78,80,78,82,81,126

Nearest PDB structures (foldseek):
  7vp2-assembly1_B  TM=6.165E-01  e=8.568E+00  Arabidopsis thaliana